Protein AF-A0A1Y1WWI9-F1 (afdb_monomer)

Foldseek 3Di:
DDKAFEAADAPVDQAKAWAPVVLVVCVVVVHDQVQKKKKWAADPVLDDPPADRIDIHRHPSHHDDPPPPPPPDPDDPDPDDHIYMYGHNVSCVVNVHDHRDIIDMDMDGRDDDDPDDDDDAPDPVSVVCCVVPVD

Sequence (135 aa):
MSIVTIAFSHLKTCSVNLPASWSNSLYSKNIKITDVVVQISLSKNQISKSKKSKYYFGWTGSSSSIVNSQQNNYNDNNNNNSLVIEIDSYFGRSLGLKNGQKVYAELINNVQLTQSVNVEPLTEDDWEILVLYIV

Organism: NCBI:txid1754192

Secondary structure (DSSP, 8-state):
-EEEEEEEE---SSSEEEPHHHHHHHHHTT--GGGEEEEEE--GGG--TTS-SEEEEEEEEEEPP---TTSS-----------EEEEEHHHHHHTT--TT-EEEEEEEESPPPPS------SSHHHHHHHHHHT-

Radius of gyration: 17.07 Å; Cα contacts (8 Å, |Δi|>4): 191; chains: 1; bounding box: 48×39×39 Å

Structure (mmCIF, N/CA/C/O backbone):
data_AF-A0A1Y1WWI9-F1
#
_entry.id   AF-A0A1Y1WWI9-F1
#
loop_
_atom_site.group_PDB
_atom_site.id
_atom_site.type_symbol
_atom_site.label_atom_id
_atom_site.label_alt_id
_atom_site.label_comp_id
_atom_site.label_asym_id
_atom_site.label_entity_id
_atom_site.label_seq_id
_atom_site.pdbx_PDB_ins_code
_atom_site.Cartn_x
_atom_site.Cartn_y
_atom_site.Cartn_z
_atom_site.occupancy
_atom_site.B_iso_or_equiv
_atom_site.auth_seq_id
_atom_site.auth_comp_id
_atom_site.auth_asym_id
_atom_site.auth_atom_id
_atom_site.pdbx_PDB_model_num
ATOM 1 N N . MET A 1 1 ? -3.516 2.088 16.221 1.00 80.25 1 MET A N 1
ATOM 2 C CA . MET A 1 1 ? -3.702 0.945 15.306 1.00 80.25 1 MET A CA 1
ATOM 3 C C . MET A 1 1 ? -5.152 0.459 15.327 1.00 80.25 1 MET A C 1
ATOM 5 O O . MET A 1 1 ? -5.660 0.143 16.397 1.00 80.25 1 MET A O 1
ATOM 9 N N . SER A 1 2 ? -5.823 0.426 14.174 1.00 91.56 2 SER A N 1
ATOM 10 C CA . SER A 1 2 ? -7.222 -0.010 14.008 1.00 91.56 2 SER A CA 1
ATOM 11 C C . SER A 1 2 ? -7.300 -1.241 13.107 1.00 91.56 2 SER A C 1
ATOM 13 O O . SER A 1 2 ? -6.413 -1.465 12.286 1.00 91.56 2 SER A O 1
ATOM 15 N N . ILE A 1 3 ? -8.360 -2.039 13.237 1.00 92.81 3 ILE A N 1
ATOM 16 C CA . ILE A 1 3 ? -8.625 -3.146 12.309 1.00 92.81 3 ILE A CA 1
ATOM 17 C C . ILE A 1 3 ? -9.309 -2.575 11.070 1.00 92.81 3 ILE A C 1
ATOM 19 O O . ILE A 1 3 ? -10.321 -1.884 11.185 1.00 92.81 3 ILE A O 1
ATOM 23 N N . VAL A 1 4 ? -8.761 -2.881 9.900 1.00 93.62 4 VAL A N 1
ATOM 24 C CA . VAL A 1 4 ? -9.280 -2.445 8.601 1.00 93.62 4 VAL A CA 1
ATOM 25 C C . VAL A 1 4 ? -9.446 -3.641 7.672 1.00 93.62 4 VAL A C 1
ATOM 27 O O . VAL A 1 4 ? -8.771 -4.662 7.827 1.00 93.62 4 VAL A O 1
ATOM 30 N N . THR A 1 5 ? -10.343 -3.512 6.701 1.00 94.12 5 THR A N 1
ATOM 31 C CA . THR A 1 5 ? -10.552 -4.508 5.646 1.00 94.12 5 THR A CA 1
ATOM 32 C C . THR A 1 5 ? -9.868 -4.042 4.368 1.00 94.12 5 THR A C 1
ATOM 34 O O . THR A 1 5 ? -10.050 -2.900 3.951 1.00 94.12 5 THR A O 1
ATOM 37 N N . ILE A 1 6 ? -9.087 -4.920 3.742 1.00 94.75 6 ILE A N 1
ATOM 38 C CA . ILE A 1 6 ? -8.478 -4.660 2.436 1.00 94.75 6 ILE A CA 1
ATOM 39 C C . ILE A 1 6 ? -9.520 -4.866 1.338 1.00 94.75 6 ILE A C 1
ATOM 41 O O . ILE A 1 6 ? -10.106 -5.945 1.247 1.00 94.75 6 ILE A O 1
ATOM 45 N N . ALA A 1 7 ? -9.713 -3.860 0.489 1.00 95.31 7 ALA A N 1
ATOM 46 C CA . ALA A 1 7 ? -10.520 -3.953 -0.721 1.00 95.31 7 ALA A CA 1
ATOM 47 C C . ALA A 1 7 ? -9.629 -3.812 -1.959 1.00 95.31 7 ALA A C 1
ATOM 49 O O . ALA A 1 7 ? -8.821 -2.893 -2.063 1.00 95.31 7 ALA A O 1
ATOM 50 N N . PHE A 1 8 ? -9.758 -4.735 -2.905 1.00 95.31 8 PHE A N 1
ATOM 51 C CA . PHE A 1 8 ? -9.060 -4.638 -4.183 1.00 95.31 8 PHE A CA 1
ATOM 52 C C . PHE A 1 8 ? -9.833 -3.746 -5.151 1.00 95.31 8 PHE A C 1
ATOM 54 O O . PHE A 1 8 ? -11.031 -3.932 -5.350 1.00 95.31 8 PHE A O 1
ATOM 61 N N . SER A 1 9 ? -9.118 -2.815 -5.775 1.00 93.94 9 SER A N 1
ATOM 62 C CA . SER A 1 9 ? -9.622 -1.899 -6.797 1.00 93.94 9 SER A CA 1
ATOM 63 C C . SER A 1 9 ? -8.631 -1.816 -7.969 1.00 93.94 9 SER A C 1
ATOM 65 O O . SER A 1 9 ? -7.550 -2.403 -7.925 1.00 93.94 9 SER A O 1
ATOM 67 N N . HIS A 1 10 ? -8.993 -1.124 -9.045 1.00 93.81 10 HIS A N 1
ATOM 68 C CA . HIS A 1 10 ? -8.133 -0.898 -10.211 1.00 93.81 10 HIS A CA 1
ATOM 69 C C . HIS A 1 10 ? -7.546 0.516 -10.160 1.00 93.81 10 HIS A C 1
ATOM 71 O O . HIS A 1 10 ? -7.946 1.390 -10.926 1.00 93.81 10 HIS A O 1
ATOM 77 N N . LEU A 1 11 ? -6.625 0.747 -9.220 1.00 93.69 11 LEU A N 1
ATOM 78 C CA . LEU A 1 11 ? -6.070 2.080 -8.961 1.00 93.69 11 LEU A CA 1
ATOM 79 C C . LEU A 1 11 ? -4.870 2.408 -9.857 1.00 93.69 11 LEU A C 1
ATOM 81 O O . LEU A 1 11 ? -4.564 3.583 -10.039 1.00 93.69 11 LEU A O 1
ATOM 85 N N . LYS A 1 12 ? -4.186 1.392 -10.408 1.00 94.94 12 LYS A N 1
ATOM 86 C CA . LYS A 1 12 ? -2.951 1.555 -11.201 1.00 94.94 12 LYS A CA 1
ATOM 87 C C . LYS A 1 12 ? -1.865 2.357 -10.460 1.00 94.94 12 LYS A C 1
ATOM 89 O O . LYS A 1 12 ? -1.103 3.101 -11.069 1.00 94.94 12 LYS A O 1
ATOM 94 N N . THR A 1 13 ? -1.807 2.215 -9.135 1.00 95.69 13 THR A N 1
ATOM 95 C CA . THR A 1 13 ? -0.817 2.855 -8.259 1.00 95.69 13 THR A CA 1
ATOM 96 C C . THR A 1 13 ? -0.422 1.924 -7.111 1.00 95.69 13 THR A C 1
ATOM 98 O O . THR A 1 13 ? -1.182 1.032 -6.731 1.00 95.69 13 THR A O 1
ATOM 101 N N . CYS A 1 14 ? 0.758 2.161 -6.538 1.00 95.69 14 CYS A N 1
ATOM 102 C CA . CYS A 1 14 ? 1.238 1.509 -5.316 1.00 95.69 14 CYS A CA 1
ATOM 103 C C . CYS A 1 14 ? 0.781 2.232 -4.030 1.00 95.69 14 CYS A C 1
ATOM 105 O O . CYS A 1 14 ? 1.129 1.817 -2.924 1.00 95.69 14 CYS A O 1
ATOM 107 N N . SER A 1 15 ? 0.033 3.332 -4.157 1.00 96.62 15 SER A N 1
ATOM 108 C CA . SER A 1 15 ? -0.599 4.035 -3.037 1.00 96.62 15 SER A CA 1
ATOM 109 C C . SER A 1 15 ? -2.001 3.497 -2.746 1.00 96.62 15 SER A C 1
ATOM 111 O O . SER A 1 15 ? -2.628 2.863 -3.592 1.00 96.62 15 SER A O 1
ATOM 113 N N . VAL A 1 16 ? -2.502 3.769 -1.541 1.00 97.06 16 VAL A N 1
ATOM 114 C CA . VAL A 1 16 ? -3.818 3.294 -1.085 1.00 97.06 16 VAL A CA 1
ATOM 115 C C . VAL A 1 16 ? -4.834 4.427 -0.941 1.00 97.06 16 VAL A C 1
ATOM 117 O O . VAL A 1 16 ? -4.464 5.559 -0.618 1.00 97.06 16 VAL A O 1
ATOM 120 N N . ASN A 1 17 ? -6.121 4.124 -1.114 1.00 96.06 17 ASN A N 1
ATOM 121 C CA . ASN A 1 17 ? -7.183 5.024 -0.656 1.00 96.06 17 ASN A CA 1
ATOM 122 C C . ASN A 1 17 ? -7.482 4.744 0.821 1.00 96.06 17 ASN A C 1
ATOM 124 O O . ASN A 1 17 ? -7.411 3.604 1.286 1.00 96.06 17 ASN A O 1
ATOM 128 N N . LEU A 1 18 ? -7.840 5.784 1.570 1.00 95.56 18 LEU A N 1
ATOM 129 C CA . LEU A 1 18 ? -8.085 5.683 3.012 1.00 95.56 18 LEU A CA 1
ATOM 130 C C . LEU A 1 18 ? -9.576 5.592 3.340 1.00 95.56 18 LEU A C 1
ATOM 132 O O . LEU A 1 18 ? -10.388 6.093 2.570 1.00 95.56 18 LEU A O 1
ATOM 136 N N . PRO A 1 19 ? -9.976 5.036 4.495 1.00 94.62 19 PRO A N 1
ATOM 137 C CA . PRO A 1 19 ? -11.342 5.189 4.976 1.00 94.62 19 PRO A CA 1
ATOM 138 C C . PRO A 1 19 ? -11.735 6.671 5.030 1.00 94.62 19 PRO A C 1
ATOM 140 O O . PRO A 1 19 ? -10.925 7.503 5.441 1.00 94.62 19 PRO A O 1
ATOM 143 N N . ALA A 1 20 ? -12.984 7.001 4.687 1.00 91.69 20 ALA A N 1
ATOM 144 C CA . ALA A 1 20 ? -13.454 8.391 4.648 1.00 91.69 20 ALA A CA 1
ATOM 145 C C . ALA A 1 20 ? -13.247 9.140 5.982 1.00 91.69 20 ALA A C 1
ATOM 147 O O . ALA A 1 20 ? -12.923 10.322 6.006 1.00 91.69 20 ALA A O 1
ATOM 148 N N . SER A 1 21 ? -13.380 8.449 7.119 1.00 92.19 21 SER A N 1
ATOM 149 C CA . SER A 1 21 ? -13.120 9.031 8.443 1.00 92.19 21 SER A CA 1
ATOM 150 C C . SER A 1 21 ? -11.655 9.440 8.640 1.00 92.19 21 SER A C 1
ATOM 152 O O . SER A 1 21 ? -11.372 10.447 9.290 1.00 92.19 21 SER A O 1
ATOM 1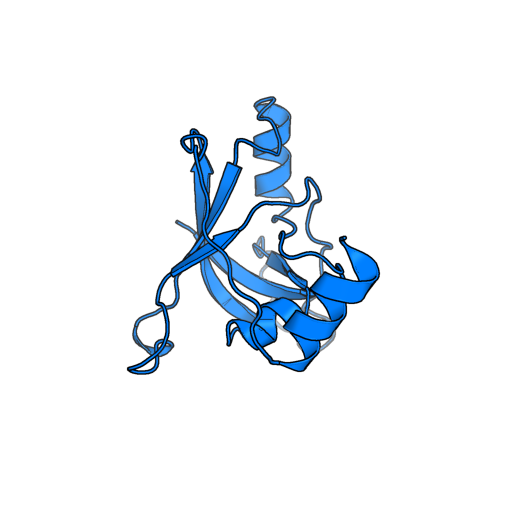54 N N . TRP A 1 22 ? -10.719 8.685 8.064 1.00 94.31 22 TRP A N 1
ATOM 155 C CA . TRP A 1 22 ? -9.285 8.946 8.151 1.00 94.31 22 TRP A CA 1
ATOM 156 C C . TRP A 1 22 ? -8.874 10.083 7.227 1.00 94.31 22 TRP A C 1
ATOM 158 O O . TRP A 1 22 ? -8.245 11.033 7.687 1.00 94.31 22 TRP A O 1
ATOM 168 N N . SER A 1 23 ? -9.275 10.027 5.956 1.00 93.81 23 SER A N 1
ATOM 169 C CA . SER A 1 23 ? -8.997 11.091 4.986 1.00 93.81 23 SER A CA 1
ATOM 170 C C . SER A 1 23 ? -9.581 12.431 5.447 1.00 93.81 23 SER A C 1
ATOM 172 O O . SER A 1 23 ? -8.858 13.423 5.486 1.00 93.81 23 SER A O 1
ATOM 174 N N . ASN A 1 24 ? -10.831 12.458 5.927 1.00 93.12 24 ASN A N 1
ATOM 175 C CA . ASN A 1 24 ? -11.452 13.669 6.477 1.00 93.12 24 ASN A CA 1
ATOM 176 C C . ASN A 1 24 ? -10.679 14.235 7.676 1.00 93.12 24 ASN A C 1
ATOM 178 O O . ASN A 1 24 ? -10.525 15.451 7.785 1.00 93.12 24 ASN A O 1
ATOM 182 N N . SER A 1 25 ? -10.149 13.375 8.555 1.00 93.25 25 SER A N 1
ATOM 183 C CA . SER A 1 25 ? -9.296 13.825 9.661 1.00 93.25 25 SER A CA 1
ATOM 184 C C . SER A 1 25 ? -7.950 14.386 9.193 1.00 93.25 25 SER A C 1
ATOM 186 O O . SER A 1 25 ? -7.357 15.178 9.927 1.00 93.25 25 SER A O 1
ATOM 188 N N . LEU A 1 26 ? -7.422 13.949 8.049 1.00 93.19 26 LEU A N 1
ATOM 189 C CA . LEU A 1 26 ? -6.178 14.483 7.492 1.00 93.19 26 LEU A CA 1
ATOM 190 C C . LEU A 1 26 ? -6.417 15.846 6.839 1.00 93.19 26 LEU A C 1
ATOM 192 O O . LEU A 1 26 ? -5.661 16.783 7.101 1.00 93.19 26 LEU A O 1
ATOM 196 N N . TYR A 1 27 ? -7.505 15.983 6.075 1.00 93.44 27 TYR A N 1
ATOM 197 C CA . TYR A 1 27 ? -7.895 17.260 5.477 1.00 93.44 27 TYR A CA 1
ATOM 198 C C . TYR A 1 27 ? -8.226 18.316 6.528 1.00 93.44 27 TYR A C 1
ATOM 200 O O . TYR A 1 27 ? -7.768 19.448 6.409 1.00 93.44 27 TYR A O 1
ATOM 208 N N . SER A 1 28 ? -8.955 17.957 7.592 1.00 94.50 28 SER A N 1
ATOM 209 C CA . SER A 1 28 ? -9.302 18.911 8.655 1.00 94.50 28 SER A CA 1
ATOM 210 C C . SER A 1 28 ? -8.080 19.445 9.407 1.00 94.50 28 SER A C 1
ATOM 212 O O . SER A 1 28 ? -8.108 20.561 9.916 1.00 94.50 28 SER A O 1
ATOM 214 N N . LYS A 1 29 ? -6.990 18.672 9.443 1.00 93.75 29 LYS A N 1
ATOM 215 C CA . LYS A 1 29 ? -5.701 19.062 10.032 1.00 93.75 29 LYS A CA 1
ATOM 216 C C . LYS A 1 29 ? -4.747 19.720 9.029 1.00 93.75 29 LYS A C 1
ATOM 218 O O . LYS A 1 29 ? -3.625 20.040 9.409 1.00 93.75 29 LYS A O 1
ATOM 223 N N . ASN A 1 30 ? -5.167 19.904 7.775 1.00 91.31 30 ASN A N 1
ATOM 224 C CA . ASN A 1 30 ? -4.352 20.440 6.682 1.00 91.31 30 ASN A CA 1
ATOM 225 C C . ASN A 1 30 ? -2.998 19.714 6.517 1.00 91.31 30 ASN A C 1
ATOM 227 O O . ASN A 1 30 ? -1.961 20.333 6.269 1.00 91.31 30 ASN A O 1
ATOM 231 N N . ILE A 1 31 ? -2.994 18.391 6.707 1.00 90.25 31 ILE A N 1
ATOM 232 C CA . ILE A 1 31 ? -1.791 17.569 6.551 1.00 90.25 31 ILE A CA 1
ATOM 233 C C . ILE A 1 31 ? -1.574 17.297 5.061 1.00 90.25 31 ILE A C 1
ATOM 235 O O . ILE A 1 31 ? -2.495 16.875 4.358 1.00 90.25 31 ILE A O 1
ATOM 239 N N . LYS A 1 32 ? -0.347 17.514 4.574 1.00 88.69 32 LYS A N 1
ATOM 240 C CA . LYS A 1 32 ? 0.012 17.231 3.180 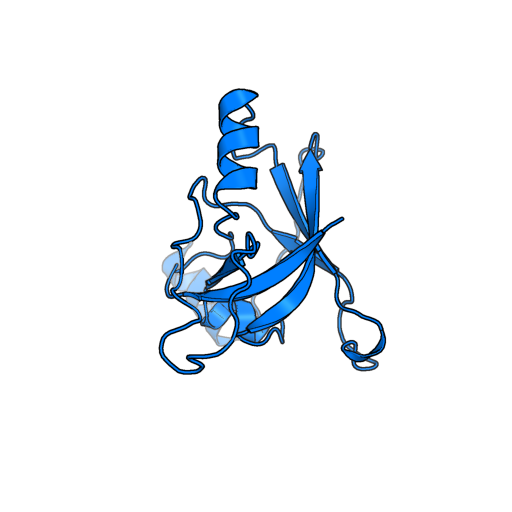1.00 88.69 32 LYS A CA 1
ATOM 241 C C . LYS A 1 32 ? -0.058 15.739 2.896 1.00 88.69 32 LYS A C 1
ATOM 243 O O . LYS A 1 32 ? 0.286 14.912 3.738 1.00 88.69 32 LYS A O 1
ATOM 248 N N . ILE A 1 33 ? -0.422 15.400 1.662 1.00 88.75 33 ILE A N 1
ATOM 249 C CA . ILE A 1 33 ? -0.536 14.004 1.235 1.00 88.75 33 ILE A CA 1
ATOM 250 C C . ILE A 1 33 ? 0.803 13.258 1.400 1.00 88.75 33 ILE A C 1
ATOM 252 O O . ILE A 1 33 ? 0.824 12.122 1.858 1.00 88.75 33 ILE A O 1
ATOM 256 N N . THR A 1 34 ? 1.921 13.924 1.112 1.00 88.75 34 THR A N 1
ATOM 257 C CA . THR A 1 34 ? 3.281 13.366 1.187 1.00 88.75 34 THR A CA 1
ATOM 258 C C . THR A 1 34 ? 3.774 13.066 2.601 1.00 88.75 34 THR A C 1
ATOM 260 O O . THR A 1 34 ? 4.701 12.280 2.759 1.00 88.75 34 THR A O 1
ATOM 263 N N . ASP A 1 35 ? 3.165 13.666 3.625 1.00 90.06 35 ASP A N 1
ATOM 264 C CA . ASP A 1 35 ? 3.675 13.623 5.003 1.00 90.06 35 ASP A CA 1
ATOM 265 C C . ASP A 1 35 ? 3.012 12.510 5.833 1.00 90.06 35 ASP A C 1
ATOM 267 O O . ASP A 1 35 ? 3.141 12.461 7.062 1.00 90.06 35 ASP A O 1
ATOM 271 N N . VAL A 1 36 ? 2.277 11.620 5.159 1.00 93.12 36 VAL A N 1
ATOM 272 C CA . VAL A 1 36 ? 1.510 10.531 5.762 1.00 93.12 36 VAL A CA 1
ATOM 273 C C . VAL A 1 36 ? 1.901 9.210 5.122 1.00 93.12 36 VAL A C 1
ATOM 275 O O . VAL A 1 36 ? 1.808 9.030 3.908 1.00 93.12 36 VAL A O 1
ATOM 278 N N . VAL A 1 37 ? 2.260 8.253 5.970 1.00 95.69 37 VAL A N 1
ATOM 279 C CA . VAL A 1 37 ? 2.483 6.861 5.586 1.00 95.69 37 VAL A CA 1
ATOM 280 C C . VAL A 1 37 ? 1.461 5.981 6.282 1.00 95.69 37 VAL A C 1
ATOM 282 O O . VAL A 1 37 ? 1.185 6.121 7.469 1.00 95.69 37 VAL A O 1
ATOM 285 N N . VAL A 1 38 ? 0.908 5.035 5.541 1.00 96.62 38 VAL A N 1
ATOM 286 C CA . VAL A 1 38 ? -0.006 4.023 6.053 1.00 96.62 38 VAL A CA 1
ATOM 287 C C . VAL A 1 38 ? 0.801 2.776 6.361 1.00 96.62 38 VAL A C 1
ATOM 289 O O . VAL A 1 38 ? 1.340 2.144 5.452 1.00 96.62 38 VAL A O 1
ATOM 292 N N . GLN A 1 39 ? 0.881 2.400 7.632 1.00 96.12 39 GLN A N 1
ATOM 293 C CA . GLN A 1 39 ? 1.454 1.118 8.023 1.00 96.12 39 GLN A CA 1
ATOM 294 C C . GLN A 1 39 ? 0.343 0.077 8.093 1.00 96.12 39 GLN A C 1
ATOM 296 O O . GLN A 1 39 ? -0.636 0.265 8.811 1.00 96.12 39 GLN A O 1
ATOM 301 N N . ILE A 1 40 ? 0.528 -1.048 7.408 1.00 95.19 40 ILE A N 1
ATOM 302 C CA . ILE A 1 40 ? -0.307 -2.244 7.536 1.00 95.19 40 ILE A CA 1
ATOM 303 C C . ILE A 1 40 ? 0.520 -3.351 8.180 1.00 95.19 40 ILE A C 1
ATOM 305 O O . ILE A 1 40 ? 1.672 -3.571 7.816 1.00 95.19 40 ILE A O 1
ATOM 309 N N . SER A 1 41 ? -0.076 -4.078 9.119 1.00 93.62 41 SER A N 1
ATOM 310 C CA . SER A 1 41 ? 0.533 -5.228 9.778 1.00 93.62 41 SER A CA 1
ATOM 311 C C . SER A 1 41 ? -0.397 -6.440 9.779 1.00 93.62 41 SER A C 1
ATOM 313 O O . SER A 1 41 ? -1.606 -6.342 10.014 1.00 93.62 41 SER A O 1
ATOM 315 N N . LEU A 1 42 ? 0.190 -7.599 9.484 1.00 89.00 42 LEU A N 1
ATOM 316 C CA . LEU A 1 42 ? -0.499 -8.884 9.443 1.00 89.00 42 LEU A CA 1
ATOM 317 C C . LEU A 1 42 ? -0.534 -9.517 10.839 1.00 89.00 42 LEU A C 1
ATOM 319 O O . LEU A 1 42 ? 0.417 -9.405 11.612 1.00 89.00 42 LEU A O 1
ATOM 323 N N . SER A 1 43 ? -1.621 -10.221 11.161 1.00 79.88 43 SER A N 1
ATOM 324 C CA . SER A 1 43 ? -1.692 -11.0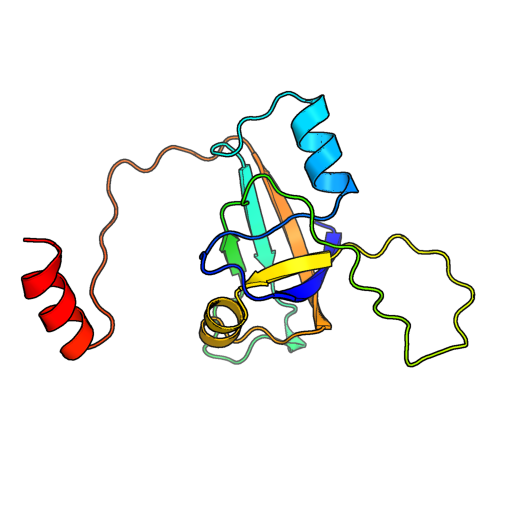10 12.399 1.00 79.88 43 SER A CA 1
ATOM 325 C C . SER A 1 43 ? -0.738 -12.211 12.341 1.00 79.88 43 SER A C 1
ATOM 327 O O . SER A 1 43 ? -0.510 -12.766 11.268 1.00 79.88 43 SER A O 1
ATOM 329 N N . LYS A 1 44 ? -0.229 -12.675 13.494 1.00 72.06 44 LYS A N 1
ATOM 330 C CA . LYS A 1 44 ? 0.693 -13.829 13.600 1.00 72.06 44 LYS A CA 1
ATOM 331 C C . LYS A 1 44 ? 0.176 -15.088 12.893 1.00 72.06 44 LYS A C 1
ATOM 333 O O . LYS A 1 44 ? 0.965 -15.807 12.297 1.00 72.06 44 LYS A O 1
ATOM 338 N N . ASN A 1 45 ? -1.142 -15.298 12.878 1.00 68.44 45 ASN A N 1
ATOM 339 C CA . ASN A 1 45 ? -1.775 -16.446 12.215 1.00 68.44 45 ASN A CA 1
ATOM 340 C C . ASN A 1 45 ? -1.864 -16.309 10.682 1.00 68.44 45 ASN A C 1
ATOM 342 O O . ASN A 1 45 ? -2.209 -17.265 9.997 1.00 68.44 45 ASN A O 1
ATOM 346 N N . GLN A 1 46 ? -1.593 -15.121 10.141 1.00 65.50 46 GLN A N 1
ATOM 347 C CA . GLN A 1 46 ? -1.609 -14.820 8.705 1.00 65.50 46 GLN A CA 1
ATOM 348 C C . GLN A 1 46 ? -0.192 -14.719 8.115 1.00 65.50 46 GLN A C 1
ATOM 350 O O . GLN A 1 46 ? -0.038 -14.627 6.897 1.00 65.50 46 GLN A O 1
ATOM 355 N N . ILE A 1 47 ? 0.840 -14.733 8.962 1.00 65.19 47 ILE A N 1
ATOM 356 C CA . ILE A 1 47 ? 2.242 -14.662 8.552 1.00 65.19 47 ILE A CA 1
ATOM 357 C C . ILE A 1 47 ? 2.727 -16.086 8.259 1.00 65.19 47 ILE A C 1
ATOM 359 O O . ILE A 1 47 ? 2.844 -16.913 9.161 1.00 65.19 47 ILE A O 1
ATOM 363 N N . SER A 1 48 ? 3.032 -16.391 6.996 1.00 63.41 48 SER A N 1
ATOM 364 C CA . SER A 1 48 ? 3.835 -17.577 6.672 1.00 63.41 48 SER A CA 1
ATOM 365 C C . SER A 1 48 ? 5.302 -17.318 7.034 1.00 63.41 48 SER A C 1
ATOM 367 O O . SER A 1 48 ? 5.747 -16.175 6.967 1.00 63.41 48 SER A O 1
ATOM 369 N N . LYS A 1 49 ? 6.069 -18.369 7.364 1.00 57.34 49 LYS A N 1
ATOM 370 C CA . LYS A 1 49 ? 7.468 -18.308 7.859 1.00 57.34 49 LYS A CA 1
ATOM 371 C C . LYS A 1 49 ? 8.451 -17.455 7.024 1.00 57.34 49 LYS A C 1
ATOM 373 O O . LYS A 1 49 ? 9.523 -17.138 7.518 1.00 57.34 49 LYS A O 1
ATOM 378 N N . SER A 1 50 ? 8.095 -17.080 5.795 1.00 56.47 50 SER A N 1
ATOM 379 C CA . SER A 1 50 ? 8.900 -16.295 4.849 1.00 56.47 50 SER A CA 1
ATOM 380 C C . SER A 1 50 ? 8.347 -14.901 4.501 1.00 56.47 50 SER A C 1
ATOM 382 O O . SER A 1 50 ? 8.950 -14.204 3.690 1.00 56.47 50 SER A O 1
ATOM 384 N N . LYS A 1 51 ? 7.198 -14.473 5.049 1.00 64.94 51 LYS A N 1
ATOM 385 C CA . LYS A 1 51 ? 6.537 -13.220 4.633 1.00 64.94 51 LYS A CA 1
ATOM 386 C C . LYS A 1 51 ? 6.807 -12.060 5.587 1.00 64.94 51 LYS A C 1
ATOM 388 O O . LYS A 1 51 ? 6.795 -12.225 6.806 1.00 64.94 51 LYS A O 1
ATOM 393 N N . LYS A 1 52 ? 6.988 -10.865 5.011 1.00 71.62 52 LYS A N 1
ATOM 394 C CA . LYS A 1 52 ? 7.059 -9.598 5.753 1.00 71.62 52 LYS A CA 1
ATOM 395 C C . LYS A 1 52 ? 5.786 -9.429 6.589 1.00 71.62 52 LYS A C 1
ATOM 397 O O . LYS A 1 52 ? 4.680 -9.665 6.112 1.00 71.62 52 LYS A O 1
ATOM 402 N N . SER A 1 53 ? 5.947 -9.026 7.846 1.00 84.19 53 SER A N 1
ATOM 403 C CA . SER A 1 53 ? 4.829 -8.830 8.779 1.00 84.19 53 SER A CA 1
ATOM 404 C C . SER A 1 53 ? 4.209 -7.437 8.686 1.00 84.19 53 SER A C 1
ATOM 406 O O . SER A 1 53 ? 3.089 -7.238 9.160 1.00 84.19 53 SER A O 1
ATOM 408 N N . LYS A 1 54 ? 4.932 -6.483 8.087 1.00 92.31 54 LYS A N 1
ATOM 409 C CA . LYS A 1 54 ? 4.549 -5.079 7.955 1.00 92.31 54 LYS A CA 1
ATOM 410 C C . LYS A 1 54 ? 4.805 -4.567 6.543 1.00 92.31 54 LYS A C 1
ATOM 412 O O . LYS A 1 54 ? 5.800 -4.932 5.917 1.00 92.31 54 LYS A O 1
ATOM 417 N N . TYR A 1 55 ? 3.927 -3.682 6.101 1.00 94.62 55 TYR A N 1
ATOM 418 C CA . TYR A 1 55 ? 3.990 -2.981 4.828 1.00 94.62 55 TYR A CA 1
ATOM 419 C C . TYR A 1 55 ? 3.723 -1.496 5.065 1.00 94.62 55 TYR A C 1
ATOM 421 O O . TYR A 1 55 ? 2.996 -1.141 5.994 1.00 94.62 55 TYR A O 1
ATOM 429 N N . TYR A 1 56 ? 4.307 -0.647 4.227 1.00 95.31 56 TYR A N 1
ATOM 430 C CA . TYR A 1 56 ? 4.207 0.805 4.318 1.00 95.31 56 TYR A CA 1
ATOM 431 C C . TYR A 1 56 ? 3.775 1.349 2.963 1.00 95.31 56 TYR A C 1
ATOM 433 O O . TYR A 1 56 ? 4.341 0.961 1.942 1.00 95.31 56 TYR A O 1
ATOM 441 N N . PHE A 1 57 ? 2.779 2.227 2.961 1.00 95.81 57 PHE A N 1
ATOM 442 C CA . PHE A 1 57 ? 2.186 2.767 1.742 1.00 95.81 57 PHE A CA 1
ATOM 443 C C . PHE A 1 57 ? 2.043 4.279 1.832 1.00 95.81 57 PHE A C 1
ATOM 445 O O . PHE A 1 57 ? 1.713 4.813 2.890 1.00 95.81 57 PHE A O 1
ATOM 452 N N . GLY A 1 58 ? 2.222 4.965 0.706 1.00 95.56 58 GLY A N 1
ATOM 453 C CA . GLY A 1 58 ? 1.648 6.297 0.537 1.00 95.56 58 GLY A CA 1
ATOM 454 C C . GLY A 1 58 ? 0.130 6.206 0.376 1.00 95.56 58 GLY A C 1
ATOM 455 O O . GLY A 1 58 ? -0.407 5.146 0.037 1.00 95.56 58 GLY A O 1
ATOM 456 N N . TRP A 1 59 ? -0.565 7.318 0.581 1.00 94.62 59 TRP A N 1
ATOM 457 C CA . TRP A 1 59 ? -1.989 7.426 0.271 1.00 94.62 59 TRP A CA 1
ATOM 458 C C . TRP A 1 59 ? -2.205 8.312 -0.951 1.00 94.62 59 TRP A C 1
ATOM 460 O O . TRP A 1 59 ? -1.426 9.217 -1.232 1.00 94.62 59 TRP A O 1
ATOM 470 N N . THR A 1 60 ? -3.270 8.043 -1.690 1.00 94.75 60 THR A N 1
ATOM 471 C CA . THR A 1 60 ? -3.586 8.726 -2.955 1.00 94.75 60 THR A CA 1
ATOM 472 C C . THR A 1 60 ? -4.130 10.140 -2.770 1.00 94.75 60 THR A C 1
ATOM 474 O O . THR A 1 60 ? -4.338 10.848 -3.751 1.00 94.75 60 THR A O 1
ATOM 477 N N . GLY A 1 61 ? -4.442 10.546 -1.536 1.00 93.56 61 GLY A N 1
ATOM 478 C CA . GLY A 1 61 ? -5.276 11.721 -1.305 1.00 93.56 61 GLY A CA 1
ATOM 479 C C . GLY A 1 61 ? -6.732 11.494 -1.711 1.00 93.56 61 GLY A C 1
ATOM 480 O O . GLY A 1 61 ? -7.423 12.459 -2.001 1.00 93.56 61 GLY A O 1
ATOM 481 N N . SER A 1 62 ? -7.195 10.244 -1.794 1.00 92.88 62 SER A N 1
ATOM 482 C CA . SER A 1 62 ? -8.599 9.905 -2.035 1.00 92.88 62 SER A CA 1
ATOM 483 C C . SER A 1 62 ? -9.161 9.054 -0.902 1.00 92.88 62 SER A C 1
ATOM 485 O O . SER A 1 62 ? -8.448 8.304 -0.224 1.00 92.88 62 SER A O 1
ATOM 487 N N . SER A 1 63 ? -10.471 9.175 -0.699 1.00 92.75 63 SER A N 1
ATOM 488 C CA . SER A 1 63 ? -11.215 8.287 0.191 1.00 92.75 63 SER A CA 1
ATOM 489 C C . SER A 1 63 ? -11.590 7.013 -0.556 1.00 92.75 63 SER A C 1
ATOM 491 O O . SER A 1 63 ? -11.899 7.058 -1.744 1.00 92.75 63 SER A O 1
ATOM 493 N N . SER A 1 64 ? -11.582 5.890 0.150 1.00 90.88 64 SER A N 1
ATOM 494 C CA . SER A 1 64 ? -12.062 4.616 -0.363 1.00 90.88 64 SER A CA 1
ATOM 495 C C . SER A 1 64 ? -13.528 4.762 -0.729 1.00 90.88 64 SER A C 1
ATOM 497 O O . SER A 1 64 ? -14.301 5.360 0.032 1.00 90.88 64 SER A O 1
ATOM 499 N N . SER A 1 65 ? -13.915 4.215 -1.878 1.00 80.69 65 SER A N 1
ATOM 500 C CA . SER A 1 65 ? -15.327 4.084 -2.188 1.00 80.69 65 SER A CA 1
ATOM 501 C C . SER A 1 65 ? -15.965 3.223 -1.100 1.00 80.69 65 SER A C 1
ATOM 503 O O . SER A 1 65 ? -15.363 2.269 -0.595 1.00 80.69 65 SER A O 1
ATOM 505 N N . ILE A 1 66 ? -17.170 3.590 -0.663 1.00 66.81 66 ILE A N 1
ATOM 506 C CA . ILE A 1 66 ? -17.948 2.721 0.216 1.00 66.81 66 ILE A CA 1
ATOM 507 C C . ILE A 1 66 ? -18.331 1.528 -0.652 1.00 66.81 66 ILE A C 1
ATOM 509 O O . ILE A 1 66 ? -19.364 1.524 -1.318 1.00 66.81 66 ILE A O 1
ATOM 513 N N . VAL A 1 67 ? -17.457 0.527 -0.705 1.00 54.12 67 VAL A N 1
ATOM 514 C CA . VAL A 1 67 ? -17.814 -0.759 -1.269 1.00 54.12 67 VAL A CA 1
ATOM 515 C C . VAL A 1 67 ? -18.901 -1.273 -0.344 1.00 54.12 67 VAL A C 1
ATOM 517 O O . VAL A 1 67 ? -18.626 -1.613 0.810 1.00 54.12 67 VAL A O 1
ATOM 520 N N . ASN A 1 68 ? -20.142 -1.264 -0.838 1.00 46.03 68 ASN A N 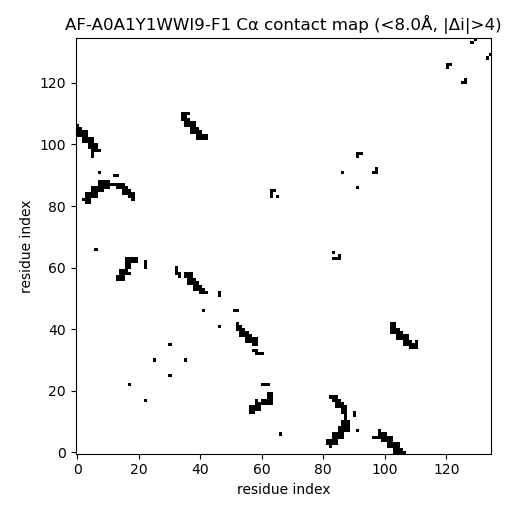1
ATOM 521 C CA . ASN A 1 68 ? -21.275 -1.970 -0.257 1.00 46.03 68 ASN A CA 1
ATOM 522 C C . ASN A 1 68 ? -20.886 -3.445 -0.132 1.00 46.03 68 ASN A C 1
ATOM 524 O O . ASN A 1 68 ? -21.246 -4.292 -0.945 1.00 46.03 68 ASN A O 1
ATOM 528 N N . SER A 1 69 ? -20.141 -3.770 0.914 1.00 46.44 69 SER A N 1
ATOM 529 C CA . SER A 1 69 ? -19.757 -5.117 1.315 1.00 46.44 69 SER A CA 1
ATOM 530 C C . SER A 1 69 ? -20.952 -5.847 1.944 1.00 46.44 69 SER A C 1
ATOM 532 O O . SER A 1 69 ? -20.793 -6.659 2.848 1.00 46.44 69 SER A O 1
ATOM 534 N N . GLN A 1 70 ? -22.165 -5.552 1.462 1.00 46.84 70 GLN A N 1
ATOM 535 C CA . GLN A 1 70 ? -23.438 -6.071 1.950 1.00 46.84 70 GLN A CA 1
ATOM 536 C C . GLN A 1 70 ? -24.495 -6.193 0.835 1.00 46.84 70 GLN A C 1
ATOM 538 O O . GLN A 1 70 ? -25.656 -5.873 1.054 1.00 46.84 70 GLN A O 1
ATOM 543 N N . GLN A 1 71 ? -24.147 -6.678 -0.363 1.00 42.91 71 GLN A N 1
ATOM 544 C CA . GLN A 1 71 ? -25.195 -7.163 -1.283 1.00 42.91 71 GLN A CA 1
ATOM 545 C C . GLN A 1 71 ? -25.500 -8.662 -1.165 1.00 42.91 71 GLN A C 1
ATOM 547 O O . GLN A 1 71 ? -26.509 -9.087 -1.708 1.00 42.91 71 GLN A O 1
ATOM 552 N N . ASN A 1 72 ? -24.736 -9.449 -0.389 1.00 42.56 72 ASN A N 1
ATOM 553 C CA . ASN A 1 72 ? -24.970 -10.903 -0.296 1.00 42.56 72 ASN A CA 1
ATOM 554 C C . ASN A 1 72 ? -25.182 -11.486 1.113 1.00 42.56 72 ASN A C 1
ATOM 556 O O . ASN A 1 72 ? -25.340 -12.693 1.218 1.00 42.56 72 ASN A O 1
ATOM 560 N N . ASN A 1 73 ? -25.233 -10.688 2.186 1.00 43.38 73 ASN A N 1
ATOM 561 C CA . ASN A 1 73 ? -25.617 -11.185 3.518 1.00 43.38 73 ASN A CA 1
ATOM 562 C C . ASN A 1 73 ? -26.561 -10.192 4.199 1.00 43.38 73 ASN A C 1
ATOM 564 O O . ASN A 1 73 ? -26.186 -9.413 5.071 1.00 43.38 73 ASN A O 1
ATOM 568 N N . TYR A 1 74 ? -27.802 -10.224 3.731 1.00 42.16 74 TYR A N 1
ATOM 569 C CA . TYR A 1 74 ? -28.967 -9.624 4.365 1.00 42.16 74 TYR A CA 1
ATOM 570 C C . TYR A 1 74 ? -29.214 -10.389 5.676 1.00 42.16 74 TYR A C 1
ATOM 572 O O . TYR A 1 74 ? -29.828 -11.445 5.613 1.00 42.16 74 TYR A O 1
ATOM 580 N N . ASN A 1 75 ? -28.603 -9.972 6.798 1.00 41.50 75 ASN A N 1
ATOM 581 C CA . ASN A 1 75 ? -28.997 -10.279 8.195 1.00 41.50 75 ASN A CA 1
ATOM 582 C C . ASN A 1 75 ? -27.926 -9.845 9.221 1.00 41.50 75 ASN A C 1
ATOM 584 O O . ASN A 1 75 ? -27.577 -10.606 10.119 1.00 41.50 75 ASN A O 1
ATOM 588 N N . ASP A 1 76 ? -27.398 -8.624 9.131 1.00 43.91 76 ASP A N 1
ATOM 589 C CA . ASP A 1 76 ? -26.666 -8.057 10.269 1.00 43.91 76 ASP A CA 1
ATOM 590 C C . ASP A 1 76 ? -27.022 -6.575 10.417 1.00 43.91 76 ASP A C 1
ATOM 592 O O . ASP A 1 76 ? -26.493 -5.704 9.727 1.00 43.91 76 ASP A O 1
ATOM 596 N N . ASN A 1 77 ? -27.965 -6.301 11.323 1.00 39.03 77 ASN A N 1
ATOM 597 C CA . ASN A 1 77 ? -28.442 -4.976 11.739 1.00 39.03 77 ASN A CA 1
ATOM 598 C C . ASN A 1 77 ? -27.375 -4.211 12.547 1.00 39.03 77 ASN A C 1
ATOM 600 O O . ASN A 1 77 ? -27.643 -3.669 13.616 1.00 39.03 77 ASN A O 1
ATOM 604 N N . ASN A 1 78 ? -26.144 -4.186 12.048 1.00 42.72 78 ASN A N 1
ATOM 605 C CA . ASN A 1 78 ? -25.000 -3.547 12.671 1.00 42.72 78 ASN A CA 1
ATOM 606 C C . ASN A 1 78 ? -24.465 -2.462 11.728 1.00 42.72 78 ASN A C 1
ATOM 608 O O . ASN A 1 78 ? -23.616 -2.714 10.876 1.00 42.72 78 ASN A O 1
ATOM 612 N N . ASN A 1 79 ? -24.987 -1.247 11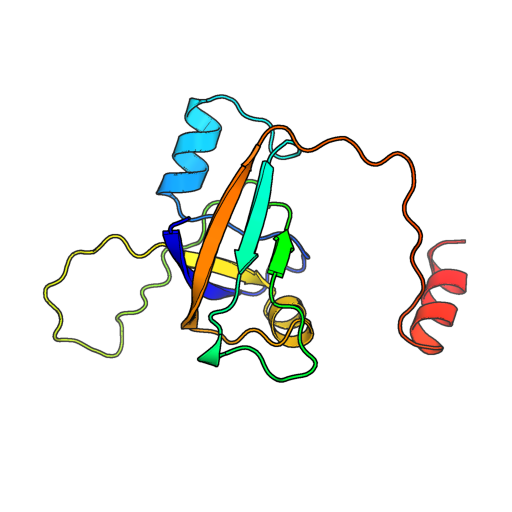.919 1.00 45.12 79 ASN A N 1
ATOM 613 C CA . ASN A 1 79 ? -24.611 0.050 11.332 1.00 45.12 79 ASN A CA 1
ATOM 614 C C . ASN A 1 79 ? -23.126 0.454 11.550 1.00 45.12 79 ASN A C 1
ATOM 616 O O . ASN A 1 79 ? -22.820 1.571 11.966 1.00 45.12 79 ASN A O 1
ATOM 620 N N . ASN A 1 80 ? -22.159 -0.428 11.305 1.00 43.97 80 ASN A N 1
ATOM 621 C CA . ASN A 1 80 ? -20.834 -0.299 11.908 1.00 43.97 80 ASN A CA 1
ATOM 622 C C . ASN A 1 80 ? -19.746 0.017 10.881 1.00 43.97 80 ASN A C 1
ATOM 624 O O . ASN A 1 80 ? -19.019 -0.874 10.457 1.00 43.97 80 ASN A O 1
ATOM 628 N N . ASN A 1 81 ? -19.624 1.305 10.537 1.00 56.91 81 ASN A N 1
ATOM 629 C CA . ASN A 1 81 ? -18.361 2.052 10.402 1.00 56.91 81 ASN A CA 1
ATOM 630 C C . ASN A 1 81 ? -17.135 1.254 9.891 1.00 56.91 81 ASN A C 1
ATOM 632 O O . ASN A 1 81 ? -16.063 1.284 10.506 1.00 56.91 81 ASN A O 1
ATOM 636 N N . SER A 1 82 ? -17.283 0.482 8.810 1.00 72.00 82 SER A N 1
ATOM 637 C CA . SER A 1 82 ? -16.230 -0.435 8.383 1.00 72.00 82 SER A CA 1
ATOM 638 C C . SER A 1 82 ? -15.089 0.365 7.768 1.00 72.00 82 SER A C 1
ATOM 640 O O . SER A 1 82 ? -15.249 0.983 6.715 1.00 72.00 82 SER A O 1
ATOM 642 N N . LEU A 1 83 ? -13.927 0.353 8.416 1.00 91.19 83 LEU A N 1
ATOM 643 C CA . LEU A 1 83 ? -12.728 0.971 7.871 1.00 91.19 83 LEU A CA 1
ATOM 644 C C . LEU A 1 83 ? -12.204 0.101 6.725 1.00 91.19 83 LEU A C 1
ATOM 646 O O . LEU A 1 83 ? -11.731 -1.016 6.947 1.00 91.19 83 LEU A O 1
ATOM 650 N N . VAL A 1 84 ? -12.312 0.616 5.505 1.00 93.75 84 VAL A N 1
ATOM 651 C CA . VAL A 1 84 ? -11.831 -0.032 4.283 1.00 93.75 84 VAL A CA 1
ATOM 652 C C . VAL A 1 84 ? -10.631 0.739 3.748 1.00 93.75 84 VAL A C 1
ATOM 654 O O . VAL A 1 84 ? -10.678 1.964 3.655 1.00 93.75 84 VAL A O 1
ATOM 657 N N . ILE A 1 85 ? -9.563 0.014 3.419 1.00 95.56 85 ILE A N 1
ATOM 658 C CA . ILE A 1 85 ? -8.425 0.532 2.658 1.00 95.56 85 ILE A CA 1
ATOM 659 C C . ILE A 1 85 ? -8.485 -0.102 1.275 1.00 95.56 85 ILE A C 1
ATOM 661 O O . ILE A 1 85 ? -8.413 -1.330 1.158 1.00 95.56 85 ILE A O 1
ATOM 665 N N . GLU A 1 86 ? -8.601 0.723 0.237 1.00 95.94 86 GLU A N 1
ATOM 666 C CA . GLU A 1 86 ? -8.510 0.244 -1.140 1.00 95.94 86 GLU A CA 1
ATOM 667 C C . GLU A 1 86 ? -7.064 0.235 -1.615 1.00 95.94 86 GLU A C 1
ATOM 669 O O . GLU A 1 86 ? -6.321 1.204 -1.451 1.00 95.94 86 GLU A O 1
ATOM 674 N N . ILE A 1 87 ? -6.687 -0.868 -2.245 1.00 96.69 87 ILE A N 1
ATOM 675 C CA . ILE A 1 87 ? -5.376 -1.079 -2.844 1.00 96.69 87 ILE A CA 1
ATOM 676 C C . ILE A 1 87 ? -5.561 -1.581 -4.271 1.00 96.69 87 ILE A C 1
ATOM 678 O O . ILE A 1 87 ? -6.539 -2.275 -4.573 1.00 96.69 87 ILE A O 1
ATOM 682 N N . ASP A 1 88 ? -4.617 -1.256 -5.153 1.00 97.50 88 ASP A N 1
ATOM 683 C CA . ASP A 1 88 ? -4.611 -1.851 -6.481 1.00 97.50 88 ASP A CA 1
ATOM 684 C C . ASP A 1 88 ? -4.554 -3.385 -6.391 1.00 97.50 88 ASP A C 1
ATOM 686 O O . ASP A 1 88 ? -3.778 -3.962 -5.627 1.00 97.50 88 ASP A O 1
ATOM 690 N N . SER A 1 89 ? -5.409 -4.052 -7.161 1.00 96.25 89 SER A N 1
ATOM 691 C CA . SER A 1 89 ? -5.577 -5.502 -7.111 1.00 96.25 89 SER A CA 1
ATOM 692 C C . SER A 1 89 ? -4.317 -6.277 -7.508 1.00 96.25 89 SER A C 1
ATOM 694 O O . SER A 1 89 ? -4.045 -7.322 -6.913 1.00 96.25 89 SER A O 1
ATOM 696 N N . TYR A 1 90 ? -3.533 -5.789 -8.473 1.00 95.81 90 TYR A N 1
ATOM 697 C CA . TYR A 1 90 ? -2.285 -6.436 -8.877 1.00 95.81 90 TYR A CA 1
ATOM 698 C C . TYR A 1 90 ? -1.211 -6.226 -7.816 1.00 95.81 90 TYR A C 1
ATOM 700 O O . TYR A 1 90 ? -0.579 -7.190 -7.378 1.00 95.81 90 TYR A O 1
ATOM 708 N N . PHE A 1 91 ? -1.073 -4.992 -7.334 1.00 95.81 91 PHE A N 1
ATOM 709 C CA . PHE A 1 91 ? -0.109 -4.658 -6.290 1.00 95.81 91 PHE A CA 1
ATOM 710 C C . PHE A 1 91 ? -0.407 -5.372 -4.960 1.00 95.81 91 PHE A C 1
ATOM 712 O O . PHE A 1 91 ? 0.472 -5.970 -4.347 1.00 95.81 91 PHE A O 1
ATOM 719 N N . GLY A 1 92 ? -1.667 -5.413 -4.524 1.00 94.94 92 GLY A N 1
ATOM 720 C CA . GLY A 1 92 ? -2.059 -6.129 -3.309 1.00 94.94 92 GLY A CA 1
ATOM 721 C C . GLY A 1 92 ? -1.758 -7.630 -3.383 1.00 94.94 92 GLY A C 1
ATOM 722 O O . GLY A 1 92 ? -1.268 -8.216 -2.412 1.00 94.94 92 GLY A O 1
ATOM 723 N N . ARG A 1 93 ? -1.991 -8.259 -4.545 1.00 94.31 93 ARG A N 1
ATOM 724 C CA . ARG A 1 93 ? -1.669 -9.678 -4.769 1.00 94.31 93 ARG A CA 1
ATOM 725 C C . ARG A 1 93 ? -0.168 -9.946 -4.753 1.00 94.31 93 ARG A C 1
ATOM 727 O O . ARG A 1 93 ? 0.228 -10.946 -4.157 1.00 94.31 93 ARG A O 1
ATOM 734 N N . SER A 1 94 ? 0.658 -9.077 -5.343 1.00 91.94 94 SER A N 1
ATOM 735 C CA . SER A 1 94 ? 2.121 -9.258 -5.341 1.00 91.94 94 SER A CA 1
ATOM 736 C C . SER A 1 94 ? 2.710 -9.202 -3.926 1.00 91.94 94 SER A C 1
ATOM 738 O O . SER A 1 94 ? 3.658 -9.918 -3.613 1.00 91.94 94 SER A O 1
ATOM 740 N N . LEU A 1 95 ? 2.076 -8.450 -3.021 1.00 91.50 95 LEU A N 1
ATOM 741 C CA . LEU A 1 95 ? 2.420 -8.412 -1.595 1.00 91.50 95 LEU A CA 1
ATOM 742 C C . LEU A 1 95 ? 1.888 -9.615 -0.798 1.00 91.50 95 LEU A C 1
ATOM 744 O O . LEU A 1 95 ? 2.236 -9.788 0.374 1.00 91.50 95 LEU A O 1
ATOM 748 N N . GLY A 1 96 ? 1.057 -10.459 -1.414 1.00 90.75 96 GLY A N 1
ATOM 749 C CA . GLY A 1 96 ? 0.427 -11.618 -0.790 1.00 90.75 96 GLY A CA 1
ATOM 750 C C . GLY A 1 96 ? -0.796 -11.290 0.071 1.00 90.75 96 GLY A C 1
ATOM 751 O O . GLY A 1 96 ? -1.186 -12.134 0.885 1.00 90.75 96 GLY A O 1
ATOM 752 N N . LEU A 1 97 ? -1.383 -10.099 -0.090 1.00 91.69 97 LEU A N 1
ATOM 753 C CA . LEU A 1 97 ? -2.647 -9.710 0.539 1.00 91.69 97 LEU A CA 1
ATOM 754 C C . LEU A 1 97 ? -3.832 -10.366 -0.181 1.00 91.69 97 LEU A C 1
ATOM 756 O O . LEU A 1 97 ? -3.732 -10.792 -1.335 1.00 91.69 97 LEU A O 1
ATOM 760 N N . LYS A 1 98 ? -4.979 -10.441 0.498 1.00 92.69 98 LYS A N 1
ATOM 761 C CA . LYS A 1 98 ? -6.234 -10.955 -0.066 1.00 92.69 98 LYS A CA 1
ATOM 762 C C . LYS A 1 98 ? -7.341 -9.906 0.025 1.00 92.69 98 LYS A C 1
ATOM 764 O O . LYS A 1 98 ? -7.426 -9.168 1.004 1.00 92.69 98 LYS A O 1
ATOM 769 N N . ASN A 1 99 ? -8.226 -9.884 -0.968 1.00 93.06 99 ASN A N 1
ATOM 770 C CA . ASN A 1 99 ? -9.441 -9.076 -0.902 1.00 93.06 99 ASN A CA 1
ATOM 771 C C . ASN A 1 99 ? -10.322 -9.532 0.276 1.00 93.06 99 ASN A C 1
ATOM 773 O O . ASN A 1 99 ? -10.447 -10.732 0.522 1.00 93.06 99 ASN A O 1
ATOM 777 N N . GLY A 1 100 ? -10.909 -8.590 1.012 1.00 91.56 100 GLY A N 1
ATOM 778 C CA . GLY A 1 100 ? -11.678 -8.859 2.229 1.00 91.56 100 GLY A CA 1
ATOM 779 C C . GLY A 1 100 ? -10.828 -9.233 3.450 1.00 91.56 100 GLY A C 1
ATOM 780 O O . GLY A 1 100 ? -11.374 -9.533 4.513 1.00 91.56 100 GLY A O 1
ATOM 781 N N . GLN A 1 101 ? -9.495 -9.231 3.340 1.00 91.50 101 GLN A N 1
ATOM 782 C CA . GLN A 1 101 ? -8.623 -9.568 4.461 1.00 91.50 101 GLN A CA 1
ATOM 783 C C . GLN A 1 101 ? -8.679 -8.483 5.536 1.00 91.50 101 GLN A C 1
ATOM 785 O O . GLN A 1 101 ? -8.461 -7.305 5.258 1.00 91.50 101 GLN A O 1
ATOM 790 N N . LYS A 1 102 ? -8.903 -8.899 6.786 1.00 92.12 102 LYS A N 1
ATOM 791 C CA . LYS A 1 102 ? -8.761 -8.027 7.955 1.00 92.12 102 LYS A CA 1
ATOM 792 C C . LYS A 1 102 ? -7.299 -7.954 8.380 1.00 92.12 102 LYS A C 1
ATOM 794 O O . LYS A 1 102 ? -6.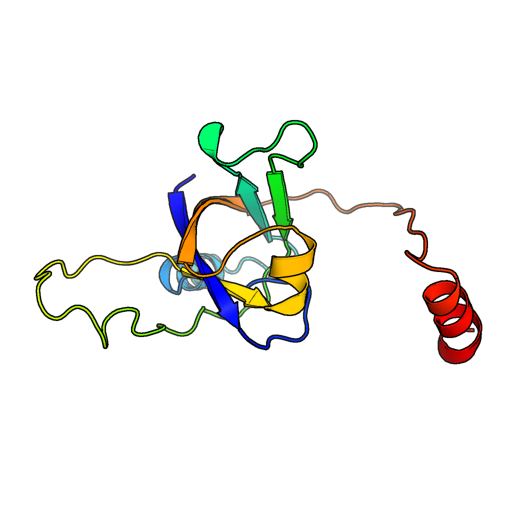671 -8.993 8.608 1.00 92.12 102 LYS A O 1
ATOM 799 N N . VAL A 1 103 ? -6.791 -6.733 8.499 1.00 93.12 103 VAL A N 1
ATOM 800 C CA . VAL A 1 103 ? -5.416 -6.412 8.897 1.00 93.12 103 VAL A CA 1
ATOM 801 C C . VAL A 1 103 ? -5.418 -5.266 9.904 1.00 93.12 103 VAL A C 1
ATOM 803 O O . VAL A 1 103 ? -6.414 -4.559 10.058 1.00 93.12 103 VAL A O 1
ATOM 806 N N . TYR A 1 104 ? -4.301 -5.073 10.596 1.00 95.19 104 TYR A N 1
ATOM 807 C CA . TYR A 1 104 ? -4.114 -3.915 11.460 1.00 95.19 104 TYR A CA 1
ATOM 808 C C . TYR A 1 104 ? -3.475 -2.782 10.668 1.00 95.19 104 TYR A C 1
ATOM 810 O O . TYR A 1 104 ? -2.467 -3.010 10.003 1.00 95.19 104 TYR A O 1
ATOM 818 N N . ALA A 1 105 ? -4.018 -1.573 10.768 1.00 95.75 105 ALA A N 1
ATOM 819 C CA . ALA A 1 105 ? -3.465 -0.403 10.105 1.00 95.75 105 ALA A CA 1
ATOM 820 C C . ALA A 1 105 ? -3.369 0.819 11.021 1.00 95.75 105 ALA A C 1
ATOM 822 O O . ALA A 1 105 ? -4.131 0.974 11.982 1.00 95.75 105 ALA A O 1
ATOM 823 N N . GLU A 1 106 ? -2.429 1.702 10.710 1.00 95.94 106 GLU A N 1
ATOM 824 C CA . GLU A 1 106 ? -2.279 3.004 11.351 1.00 95.94 106 GLU A CA 1
ATOM 825 C C . GLU A 1 106 ? -1.691 4.043 10.397 1.00 95.94 106 GLU A C 1
ATOM 827 O O . GLU A 1 106 ? -0.981 3.703 9.449 1.00 95.94 106 GLU A O 1
ATOM 832 N N . LEU A 1 107 ? -2.003 5.311 10.666 1.00 95.31 107 LEU A N 1
ATOM 833 C CA . LEU A 1 107 ? -1.392 6.453 9.999 1.00 95.31 107 LEU A CA 1
ATOM 834 C C . LEU A 1 107 ? -0.158 6.880 10.789 1.00 95.31 107 LEU A C 1
ATOM 836 O O . LEU A 1 107 ? -0.234 7.098 11.999 1.00 95.31 107 LEU A O 1
ATOM 840 N N . ILE A 1 108 ? 0.963 6.987 10.090 1.00 94.00 108 ILE A N 1
ATOM 841 C CA . ILE A 1 108 ? 2.226 7.498 10.597 1.00 94.00 108 ILE A CA 1
ATOM 842 C C . ILE A 1 108 ? 2.428 8.877 9.984 1.00 94.00 108 ILE A C 1
ATOM 844 O O . ILE A 1 108 ? 2.453 9.032 8.763 1.00 94.00 108 ILE A O 1
ATOM 848 N N . ASN A 1 109 ? 2.587 9.865 10.853 1.00 86.81 109 ASN A N 1
ATOM 849 C CA . ASN A 1 109 ? 2.855 11.247 10.488 1.00 86.81 109 ASN A CA 1
ATOM 850 C C . ASN A 1 109 ? 4.326 11.572 10.779 1.00 86.81 109 ASN A C 1
ATOM 852 O O . ASN A 1 109 ? 4.961 10.885 11.580 1.00 86.81 109 ASN A O 1
ATOM 856 N N . ASN A 1 110 ? 4.841 12.652 10.185 1.00 82.62 110 ASN A N 1
ATOM 857 C CA . ASN A 1 110 ? 6.215 13.136 10.393 1.00 82.62 110 ASN A CA 1
ATOM 858 C C . ASN A 1 110 ? 7.286 12.112 9.982 1.00 82.62 110 ASN A C 1
ATOM 860 O O . ASN A 1 110 ? 8.267 11.889 10.695 1.00 82.62 110 ASN A O 1
ATOM 864 N N . VAL A 1 111 ? 7.093 11.471 8.830 1.00 85.00 111 VAL A N 1
ATOM 865 C CA . VAL A 1 111 ? 8.090 10.558 8.264 1.00 85.00 111 VAL A CA 1
ATOM 866 C C . VAL A 1 111 ? 9.284 11.360 7.750 1.00 85.00 111 VAL A C 1
ATOM 868 O O . VAL A 1 111 ? 9.124 12.403 7.120 1.00 85.00 111 VAL A O 1
ATOM 871 N N . GLN A 1 112 ? 10.494 10.884 8.041 1.00 85.56 112 GLN A N 1
ATOM 872 C CA . GLN A 1 112 ? 11.718 11.529 7.574 1.00 85.56 112 GLN A CA 1
ATOM 873 C C . GLN A 1 112 ? 11.880 11.365 6.062 1.00 85.56 112 GLN A C 1
ATOM 875 O O . GLN A 1 112 ? 11.660 10.281 5.518 1.00 85.56 112 GLN A O 1
ATOM 880 N N . LEU A 1 113 ? 12.316 12.435 5.394 1.00 87.38 113 LEU A N 1
ATOM 881 C CA . LEU A 1 113 ? 12.615 12.396 3.969 1.00 87.38 113 LEU A CA 1
ATOM 882 C C . LEU A 1 113 ? 13.832 11.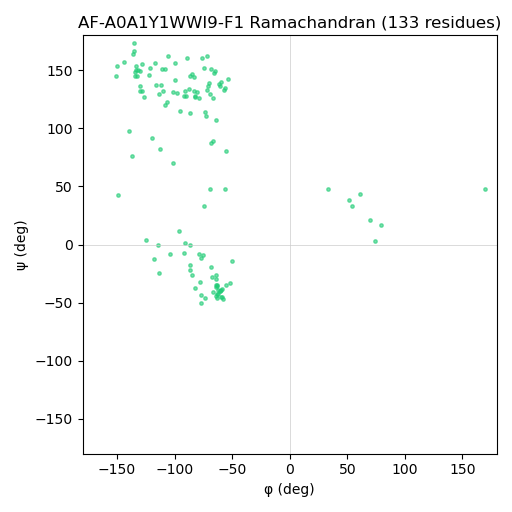498 3.718 1.00 87.38 113 LEU A C 1
ATOM 884 O O . LEU A 1 113 ? 14.898 11.686 4.308 1.00 87.38 113 LEU A O 1
ATOM 888 N N . THR A 1 114 ? 13.671 10.524 2.829 1.00 88.69 114 THR A N 1
ATOM 889 C CA . THR A 1 114 ? 14.763 9.649 2.405 1.00 88.69 114 THR A CA 1
ATOM 890 C C . THR A 1 114 ? 15.745 10.418 1.519 1.00 88.69 114 THR A C 1
ATOM 892 O O . THR A 1 114 ? 15.330 11.111 0.596 1.00 88.69 114 THR A O 1
ATOM 895 N N . GLN A 1 115 ? 17.048 10.291 1.788 1.00 94.12 115 GLN A N 1
ATOM 896 C CA . GLN A 1 115 ? 18.098 10.949 0.995 1.00 94.12 115 GLN A CA 1
ATOM 897 C C . GLN A 1 115 ? 18.453 10.176 -0.280 1.00 94.12 115 GLN A C 1
ATOM 899 O O . GLN A 1 115 ? 18.740 10.777 -1.308 1.00 94.12 115 GLN A O 1
ATOM 904 N N . SER A 1 116 ? 18.456 8.846 -0.206 1.00 95.25 116 SER A N 1
ATOM 905 C CA . SER A 1 116 ? 18.779 7.966 -1.326 1.00 95.25 116 SER A CA 1
ATOM 906 C C . SER A 1 116 ? 18.047 6.636 -1.177 1.00 95.25 116 SER A C 1
ATOM 908 O O . SER A 1 116 ? 17.857 6.150 -0.059 1.00 95.25 116 SER A O 1
ATOM 910 N N . VAL A 1 117 ? 17.628 6.058 -2.301 1.00 93.94 117 VAL A N 1
ATOM 911 C CA . VAL A 1 117 ? 16.979 4.748 -2.379 1.00 93.94 117 VAL A CA 1
ATOM 912 C C . VAL A 1 117 ? 17.677 3.916 -3.448 1.00 93.94 117 VAL A C 1
ATOM 914 O O . VAL A 1 117 ? 17.919 4.400 -4.550 1.00 93.94 117 VAL A O 1
ATOM 917 N N . ASN A 1 118 ? 18.005 2.667 -3.116 1.00 94.19 118 ASN A N 1
ATOM 918 C CA . ASN A 1 118 ? 18.505 1.698 -4.085 1.00 94.19 118 ASN A CA 1
ATOM 919 C C . ASN A 1 118 ? 17.350 0.805 -4.540 1.00 94.19 118 ASN A C 1
ATOM 921 O O . ASN A 1 118 ? 16.622 0.270 -3.701 1.00 94.19 118 ASN A O 1
ATOM 925 N N . VAL A 1 119 ? 17.197 0.642 -5.850 1.00 92.00 119 VAL A N 1
ATOM 926 C CA . VAL A 1 119 ? 16.186 -0.224 -6.463 1.00 92.00 119 VAL A CA 1
ATOM 927 C C . VAL A 1 119 ? 16.834 -1.052 -7.562 1.00 92.00 119 VAL A C 1
ATOM 929 O O . VAL A 1 119 ? 17.772 -0.592 -8.209 1.00 92.00 119 VAL A O 1
ATOM 932 N N . GLU A 1 120 ? 16.320 -2.258 -7.773 1.00 92.94 120 GLU A N 1
ATOM 933 C CA . GLU A 1 120 ? 16.698 -3.118 -8.889 1.00 92.94 120 GLU A CA 1
ATOM 934 C C . GLU A 1 120 ? 15.434 -3.657 -9.578 1.00 92.94 120 GLU A C 1
ATOM 936 O O . GLU A 1 120 ? 14.393 -3.799 -8.924 1.00 92.94 120 GLU A O 1
ATOM 941 N N . PRO A 1 121 ? 15.491 -3.929 -10.887 1.00 93.25 121 PRO A N 1
ATOM 942 C CA . PRO A 1 121 ? 14.414 -4.579 -11.627 1.00 93.25 121 PRO A CA 1
ATOM 943 C C . PRO A 1 121 ? 14.201 -6.005 -11.138 1.00 93.25 121 PRO A C 1
ATOM 945 O O . PRO A 1 121 ? 15.135 -6.671 -10.693 1.00 93.25 121 PRO A O 1
ATOM 948 N N . LEU A 1 122 ? 12.959 -6.478 -11.219 1.00 90.44 122 LEU A N 1
ATOM 949 C CA . LEU A 1 122 ? 12.602 -7.792 -10.696 1.00 90.44 122 LEU A CA 1
ATOM 950 C C . LEU A 1 122 ? 13.031 -8.925 -11.639 1.00 90.44 122 LEU A C 1
ATOM 952 O O . LEU A 1 122 ? 13.348 -10.019 -11.173 1.00 90.44 122 LEU A O 1
ATOM 956 N N . THR A 1 123 ? 13.021 -8.675 -12.947 1.00 94.56 123 THR A N 1
ATOM 957 C CA . THR A 1 123 ? 13.312 -9.664 -13.992 1.00 94.56 123 THR A CA 1
ATOM 958 C C . THR A 1 123 ? 14.249 -9.104 -15.066 1.00 94.56 123 THR A C 1
ATOM 960 O O . THR A 1 123 ? 14.482 -7.898 -15.131 1.00 94.56 123 THR A O 1
ATOM 963 N N . GLU A 1 124 ? 14.799 -9.982 -15.911 1.00 94.31 124 GLU A N 1
ATOM 964 C CA . GLU A 1 124 ? 15.589 -9.585 -17.090 1.00 94.31 124 GLU A CA 1
ATOM 965 C C . GLU A 1 124 ? 14.755 -8.741 -18.069 1.00 94.31 124 GLU A C 1
ATOM 967 O O . GLU A 1 124 ? 15.233 -7.718 -18.553 1.00 94.31 124 GLU A O 1
ATOM 972 N N . ASP A 1 125 ? 13.484 -9.093 -18.270 1.00 94.81 125 ASP A N 1
ATOM 973 C CA . ASP A 1 125 ? 12.564 -8.306 -19.100 1.00 94.81 125 ASP A CA 1
ATOM 974 C C . ASP A 1 125 ? 12.346 -6.897 -18.514 1.00 94.81 125 ASP A C 1
ATOM 976 O O . ASP A 1 125 ? 12.326 -5.908 -19.249 1.00 94.81 125 ASP A O 1
ATOM 980 N N . ASP A 1 126 ? 12.242 -6.763 -17.183 1.00 93.06 126 ASP A N 1
ATOM 981 C CA . ASP A 1 126 ? 12.149 -5.444 -16.539 1.00 93.06 126 ASP A CA 1
ATOM 982 C C . ASP A 1 126 ? 13.423 -4.609 -16.772 1.00 93.06 126 ASP A C 1
ATOM 984 O O . ASP A 1 126 ? 13.333 -3.391 -16.934 1.00 93.06 126 ASP A O 1
ATOM 988 N N . TRP A 1 127 ? 14.606 -5.238 -16.819 1.00 92.69 127 TRP A N 1
ATOM 989 C CA . TRP A 1 127 ? 15.853 -4.554 -17.185 1.00 92.69 127 TRP A CA 1
ATOM 990 C C . TRP A 1 127 ? 15.810 -4.025 -18.618 1.00 92.69 127 TRP A C 1
ATOM 992 O O . TRP A 1 127 ? 16.179 -2.871 -18.848 1.00 92.69 127 TRP A O 1
ATOM 1002 N N . GLU A 1 128 ? 15.347 -4.840 -19.566 1.00 92.75 128 GLU A N 1
ATOM 1003 C CA . GLU A 1 128 ? 15.215 -4.436 -20.966 1.00 92.75 128 GLU A CA 1
ATOM 1004 C C . GLU A 1 128 ? 14.263 -3.239 -21.110 1.00 92.75 128 GLU A C 1
ATOM 1006 O O . GLU A 1 128 ? 14.603 -2.246 -21.758 1.00 92.75 128 GLU A O 1
ATOM 1011 N N . ILE A 1 129 ?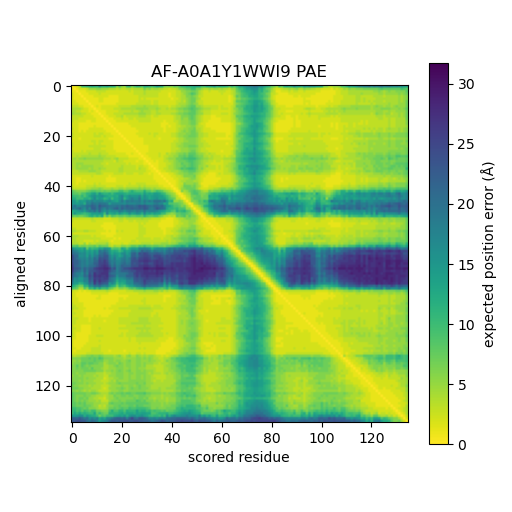 13.112 -3.275 -20.428 1.00 91.56 129 ILE A N 1
ATOM 1012 C CA . ILE A 1 129 ? 12.145 -2.169 -20.417 1.00 91.56 129 ILE A CA 1
ATOM 1013 C C . ILE A 1 129 ? 12.796 -0.876 -19.912 1.00 91.56 129 ILE A C 1
ATOM 1015 O O . ILE A 1 129 ? 12.630 0.178 -20.529 1.00 91.56 129 ILE A O 1
ATOM 1019 N N . LEU A 1 130 ? 13.548 -0.917 -18.808 1.00 88.25 130 LEU A N 1
ATOM 1020 C CA . LEU A 1 130 ? 14.184 0.298 -18.288 1.00 88.25 130 LEU A CA 1
ATOM 1021 C C . LEU A 1 130 ? 15.192 0.889 -19.275 1.00 88.25 130 LEU A C 1
ATOM 1023 O O . LEU A 1 130 ? 15.202 2.103 -19.472 1.00 88.25 130 LEU A O 1
ATOM 1027 N N . VAL A 1 131 ? 16.012 0.049 -19.911 1.00 88.88 131 VAL A N 1
ATOM 1028 C CA . VAL A 1 131 ? 17.021 0.512 -20.874 1.00 88.88 131 VAL A CA 1
ATOM 1029 C C . VAL A 1 131 ? 16.370 1.158 -22.099 1.00 88.88 131 VAL A C 1
ATOM 1031 O O . VAL A 1 131 ? 16.898 2.139 -22.610 1.00 88.88 131 VAL A O 1
ATOM 1034 N N . LEU A 1 132 ? 15.227 0.641 -22.558 1.00 89.75 132 LEU A N 1
ATOM 1035 C CA . LEU A 1 132 ? 14.569 1.120 -23.778 1.00 89.75 132 LEU A CA 1
ATOM 1036 C C . LEU A 1 132 ? 13.646 2.329 -23.578 1.00 89.75 132 LEU A C 1
ATOM 1038 O O . LEU A 1 132 ? 13.409 3.064 -24.535 1.00 89.75 132 LEU A O 1
ATOM 1042 N N . TYR A 1 133 ? 13.086 2.518 -22.381 1.00 81.25 133 TYR A N 1
ATOM 1043 C CA . TYR A 1 133 ? 12.031 3.516 -22.151 1.00 81.25 133 TYR A CA 1
ATOM 1044 C C . TYR A 1 133 ? 12.389 4.622 -21.151 1.00 81.25 133 TYR A C 1
ATOM 1046 O O . TYR A 1 133 ? 11.637 5.593 -21.051 1.00 81.25 133 TYR A O 1
ATOM 1054 N N . ILE A 1 134 ? 13.480 4.491 -20.391 1.00 75.12 134 ILE A N 1
ATOM 1055 C CA . ILE A 1 134 ? 13.885 5.487 -19.381 1.00 75.12 134 ILE A CA 1
ATOM 1056 C C . ILE A 1 134 ? 15.191 6.205 -19.740 1.00 75.12 134 ILE A C 1
ATOM 1058 O O . ILE A 1 134 ? 15.398 7.326 -19.271 1.00 75.12 134 ILE A O 1
ATOM 1062 N N . VAL A 1 135 ? 16.051 5.589 -20.557 1.00 54.53 135 VAL A N 1
ATOM 1063 C CA . VAL A 1 135 ? 17.305 6.193 -21.044 1.00 54.53 135 VAL A CA 1
ATOM 1064 C C . VAL A 1 135 ? 17.059 7.068 -22.268 1.00 54.53 135 VAL A C 1
ATOM 1066 O O . VAL A 1 135 ? 16.268 6.655 -23.145 1.00 54.53 135 VAL A O 1
#

pLDDT: mean 84.69,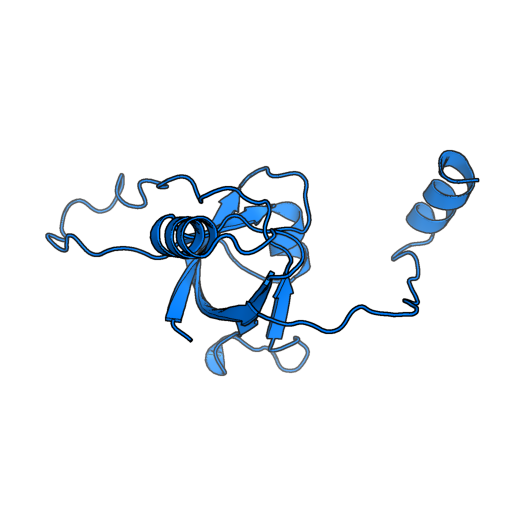 std 16.55, range [39.03, 97.5]

Nearest PDB structures (foldseek):
  8daw-assembly1_B  TM=6.051E-01  e=1.137E-02  Saccharomyces cerevisiae
  7k56-assembly1_A  TM=6.471E-01  e=5.348E-02  Homo sapiens
  7t3c-assembly1_A  TM=6.065E-01  e=9.558E-02  Homo sapiens
  8oz0-assembly1_E  TM=1.924E-01  e=9.943E+00  Homo sapiens

InterPro domains:
  IPR009010 Aspartate decarboxylase-like domain superfamily [SSF50692] (3-108)

Solvent-accessible surface area (backbone atoms only — not comparable to full-atom values): 8242 Å² total; per-residue (Å²): 120,45,77,30,31,32,39,64,41,90,64,88,43,85,39,26,25,32,27,55,74,55,43,52,57,36,57,77,66,70,55,59,58,87,46,38,37,39,39,39,33,57,52,79,93,73,51,54,103,87,52,82,52,65,49,78,28,45,48,68,80,42,56,31,75,85,71,74,90,61,85,86,62,95,83,68,99,64,95,65,86,75,42,35,34,30,30,13,45,69,58,38,46,77,74,69,54,53,72,72,38,77,34,39,33,37,84,42,67,81,67,80,85,79,90,79,84,90,86,79,67,92,46,72,67,49,45,53,48,46,61,72,72,73,104

Mean predicted aligned error: 7.56 Å